Protein AF-A0A3M1GJ57-F1 (afdb_monomer_lite)

Secondary structure (DSSP, 8-state):
--EEEEEEEEETTEEEEEEEEEESSHHHHHHHHHTTS-SPPEEEEEEEE-TTS-EEEEEEEE---SEEEEEEE--S----

Radius of gyration: 18.68 Å; chains: 1; bounding box: 41×51×37 Å

Sequence (80 aa):
MATTYQVEVYARGKVVAAHTVEAVDALSAINQVEALYGDPPQVEYTTVYHEDGTKETMLQVIGWHGYMFQARAVNRLNQA

pLDDT: mean 78.15, std 13.78, range [35.84, 94.81]

Foldseek 3Di:
DWFWKWKFKDAPRHGPDIDIDTDPDQVRVQVVVVVVVDDAWDWDWDWDQDPVRDIDTDIDTHPVRRIDMDMDTDDPPPPD

Structure (mmCIF, N/CA/C/O backbone):
data_AF-A0A3M1GJ57-F1
#
_entry.id   AF-A0A3M1GJ57-F1
#
loop_
_atom_site.group_PDB
_atom_site.id
_atom_site.type_symbol
_atom_site.label_atom_id
_atom_site.label_alt_id
_atom_site.label_comp_id
_atom_site.label_asym_id
_atom_site.label_entity_id
_atom_site.label_seq_id
_atom_site.pdbx_PDB_ins_code
_atom_site.Cartn_x
_atom_site.Cartn_y
_atom_site.Cartn_z
_atom_site.occupancy
_atom_site.B_iso_or_equiv
_atom_site.auth_seq_id
_atom_site.auth_comp_id
_atom_site.auth_asym_id
_atom_site.auth_atom_id
_atom_site.pdbx_PDB_model_num
ATOM 1 N N . MET A 1 1 ? 0.472 -11.935 19.301 1.00 70.25 1 MET A N 1
ATOM 2 C CA . MET A 1 1 ? -0.435 -12.957 18.732 1.00 70.25 1 MET A CA 1
ATOM 3 C C . MET A 1 1 ? -0.734 -12.535 17.306 1.00 70.25 1 MET A C 1
ATOM 5 O O . MET A 1 1 ? -0.963 -11.349 17.109 1.00 70.25 1 MET A O 1
ATOM 9 N N . ALA A 1 2 ? -0.652 -13.440 16.329 1.00 76.56 2 ALA A N 1
ATOM 10 C CA . ALA A 1 2 ? -1.019 -13.107 14.954 1.00 76.56 2 ALA A CA 1
ATOM 11 C C . ALA A 1 2 ? -2.546 -12.967 14.857 1.00 76.56 2 ALA A C 1
ATOM 13 O O . ALA A 1 2 ? -3.280 -13.777 15.421 1.00 76.56 2 ALA A O 1
ATOM 14 N N . THR A 1 3 ? -3.003 -11.916 14.186 1.00 85.12 3 THR A N 1
ATOM 15 C CA . THR A 1 3 ? -4.411 -11.650 13.890 1.00 85.12 3 THR A CA 1
ATOM 16 C C . THR A 1 3 ? -4.611 -11.817 12.391 1.00 85.12 3 THR A C 1
ATOM 18 O O . THR A 1 3 ? -3.755 -11.431 11.593 1.00 85.12 3 THR A O 1
ATOM 21 N N . THR A 1 4 ? -5.732 -12.407 11.991 1.00 92.44 4 THR A N 1
ATOM 22 C CA . THR A 1 4 ? -6.098 -12.489 10.578 1.00 92.44 4 THR A CA 1
ATOM 23 C C . THR A 1 4 ? -6.594 -11.124 10.103 1.00 92.44 4 THR A C 1
ATOM 25 O O . THR A 1 4 ? -7.509 -10.551 10.698 1.00 92.44 4 THR A O 1
ATOM 28 N N . TYR A 1 5 ? -6.020 -10.610 9.019 1.00 90.69 5 TYR A N 1
ATOM 29 C CA . TYR A 1 5 ? -6.421 -9.366 8.370 1.00 90.69 5 TYR A CA 1
ATOM 30 C C . TYR A 1 5 ? -6.918 -9.639 6.956 1.00 90.69 5 TYR A C 1
ATOM 32 O O . TYR A 1 5 ? -6.327 -10.427 6.222 1.00 90.69 5 TYR A O 1
ATOM 40 N N . GLN A 1 6 ? -7.976 -8.937 6.566 1.00 91.56 6 GLN A N 1
ATOM 41 C CA . GLN A 1 6 ? -8.352 -8.763 5.172 1.00 91.56 6 GLN A CA 1
ATOM 42 C C . GLN A 1 6 ? -7.769 -7.431 4.707 1.00 91.56 6 GLN A C 1
ATOM 44 O O . GLN A 1 6 ? -8.073 -6.391 5.293 1.00 91.56 6 GLN A O 1
ATOM 49 N N . VAL A 1 7 ? -6.928 -7.471 3.680 1.00 90.31 7 VAL A N 1
ATOM 50 C CA . VAL A 1 7 ? -6.314 -6.301 3.055 1.00 90.31 7 VAL A CA 1
ATOM 51 C C . VAL A 1 7 ? -6.931 -6.106 1.681 1.00 90.31 7 VAL A C 1
ATOM 53 O O . VAL A 1 7 ? -6.806 -6.962 0.808 1.00 90.31 7 VAL A O 1
ATOM 56 N N . GLU A 1 8 ? -7.605 -4.985 1.489 1.00 90.06 8 GLU A N 1
ATOM 57 C CA . GLU A 1 8 ? -8.168 -4.571 0.211 1.00 90.06 8 GLU A CA 1
ATOM 58 C C . GLU A 1 8 ? -7.199 -3.631 -0.500 1.00 90.06 8 GLU A C 1
ATOM 60 O O . GLU A 1 8 ? -6.620 -2.731 0.112 1.00 90.06 8 GLU A O 1
ATOM 65 N N . VAL A 1 9 ? -7.036 -3.845 -1.801 1.00 88.12 9 VAL A N 1
ATOM 66 C CA . VAL A 1 9 ? -6.178 -3.045 -2.673 1.00 88.12 9 VAL A CA 1
ATOM 67 C C . VAL A 1 9 ? -7.063 -2.270 -3.629 1.00 88.12 9 VAL A C 1
ATOM 69 O O . VAL A 1 9 ? -7.902 -2.850 -4.320 1.00 88.12 9 VAL A O 1
ATOM 72 N N . TYR A 1 10 ? -6.879 -0.958 -3.675 1.00 83.56 10 TYR A N 1
ATOM 73 C CA . TYR A 1 10 ? -7.731 -0.026 -4.396 1.00 83.56 10 TYR A CA 1
ATOM 74 C C . TYR A 1 10 ? -6.966 0.653 -5.516 1.00 83.56 10 TYR A C 1
ATOM 76 O O . TYR A 1 10 ? -6.046 1.396 -5.221 1.00 83.56 10 TYR A O 1
ATOM 84 N N . ALA A 1 11 ? -7.386 0.525 -6.771 1.00 82.44 11 ALA A N 1
ATOM 85 C CA . ALA A 1 11 ? -6.846 1.321 -7.872 1.00 82.44 11 ALA A CA 1
ATOM 86 C C . ALA A 1 11 ? -7.870 2.377 -8.289 1.00 82.44 11 ALA A C 1
ATOM 88 O O . ALA A 1 11 ? -9.018 2.039 -8.588 1.00 82.44 11 ALA A O 1
ATOM 89 N N . ARG A 1 12 ? -7.479 3.658 -8.321 1.00 80.62 12 ARG A N 1
ATOM 90 C CA . ARG A 1 12 ? -8.382 4.770 -8.707 1.00 80.62 12 ARG A CA 1
ATOM 91 C C . ARG A 1 12 ? -9.716 4.751 -7.930 1.00 80.62 12 ARG A C 1
ATOM 93 O O . ARG A 1 12 ? -10.783 4.957 -8.504 1.00 80.62 12 ARG A O 1
ATOM 100 N N . GLY A 1 13 ? -9.653 4.445 -6.631 1.00 78.00 13 GLY A N 1
ATOM 101 C CA . GLY A 1 13 ? -10.813 4.411 -5.731 1.00 78.00 13 GLY A CA 1
ATOM 102 C C . GLY A 1 13 ? -11.701 3.162 -5.820 1.00 78.00 13 GLY A C 1
ATOM 103 O O . GLY A 1 13 ? -12.738 3.128 -5.166 1.00 78.00 13 GLY A O 1
ATOM 104 N N . LYS A 1 14 ? -11.329 2.130 -6.591 1.00 77.25 14 LYS A N 1
ATOM 105 C CA . LYS A 1 14 ? -12.068 0.855 -6.671 1.00 77.25 14 LYS A CA 1
ATOM 106 C C . LYS A 1 14 ? -11.237 -0.302 -6.141 1.00 77.25 14 LYS A C 1
ATOM 108 O O . LYS A 1 14 ? -10.067 -0.398 -6.499 1.00 77.25 14 LYS A O 1
ATOM 113 N N . VAL A 1 15 ? -11.853 -1.202 -5.372 1.00 85.31 15 VAL A N 1
ATOM 114 C CA . VAL A 1 15 ? -11.210 -2.457 -4.950 1.00 85.31 15 VAL A CA 1
ATOM 115 C C . VAL A 1 15 ? -10.905 -3.296 -6.188 1.00 85.31 15 VAL A C 1
ATOM 117 O O . VAL A 1 15 ? -11.812 -3.664 -6.933 1.00 85.31 15 VAL A O 1
ATOM 120 N N . VAL A 1 16 ? -9.626 -3.576 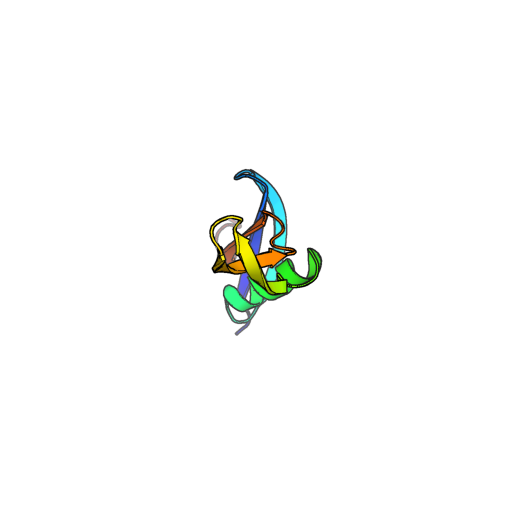-6.413 1.00 85.44 16 VAL A N 1
ATOM 121 C CA . VAL A 1 16 ? -9.135 -4.421 -7.511 1.00 85.44 16 VAL A CA 1
ATOM 122 C C . VAL A 1 16 ? -8.685 -5.795 -7.026 1.00 85.44 16 VAL A C 1
ATOM 124 O O . VAL A 1 16 ? -8.624 -6.728 -7.821 1.00 85.44 16 VAL A O 1
ATOM 127 N N . ALA A 1 17 ? -8.407 -5.936 -5.729 1.00 88.19 17 ALA A N 1
ATOM 128 C CA . ALA A 1 17 ? -8.044 -7.200 -5.107 1.00 88.19 17 ALA A CA 1
ATOM 129 C C . ALA A 1 17 ? -8.296 -7.167 -3.596 1.00 88.19 17 ALA A C 1
ATOM 131 O O . ALA A 1 17 ? -8.310 -6.102 -2.978 1.00 88.19 17 ALA A O 1
ATOM 132 N N . ALA A 1 18 ? -8.450 -8.347 -3.001 1.00 91.38 18 ALA A N 1
ATOM 133 C CA . ALA A 1 18 ? -8.510 -8.528 -1.560 1.00 91.38 18 ALA A CA 1
ATOM 134 C C . ALA A 1 18 ? -7.702 -9.768 -1.169 1.00 91.38 18 ALA A C 1
ATOM 136 O O . ALA A 1 18 ? -7.847 -10.825 -1.781 1.00 91.38 18 ALA A O 1
ATOM 137 N N . HIS A 1 19 ? -6.871 -9.632 -0.143 1.00 93.12 19 HIS A N 1
ATOM 138 C CA . HIS A 1 19 ? -5.994 -10.682 0.365 1.00 93.12 19 HIS A CA 1
ATOM 139 C C . HIS A 1 19 ? -6.293 -10.936 1.834 1.00 93.12 19 HIS A C 1
ATOM 141 O O . HIS A 1 19 ? -6.575 -10.003 2.580 1.00 93.12 19 HIS A O 1
ATOM 147 N N . THR A 1 20 ? -6.238 -12.196 2.258 1.00 94.50 20 THR A N 1
ATOM 148 C CA . THR A 1 20 ? -6.335 -12.555 3.677 1.00 94.50 20 THR A CA 1
ATOM 149 C C . THR A 1 20 ? -4.973 -13.034 4.147 1.00 94.50 20 THR A C 1
ATOM 151 O O . THR A 1 20 ? -4.445 -13.994 3.593 1.00 94.50 20 THR A O 1
ATOM 154 N N . VAL A 1 21 ? -4.409 -12.364 5.149 1.00 92.38 21 VAL A N 1
ATOM 155 C CA . VAL A 1 21 ? -3.067 -12.648 5.674 1.00 92.38 21 VAL A CA 1
ATOM 156 C C . VAL A 1 21 ? -3.080 -12.703 7.195 1.00 92.38 21 VAL A C 1
ATOM 158 O O . VAL A 1 21 ? -3.917 -12.078 7.848 1.00 92.38 21 VAL A O 1
ATOM 161 N N . GLU A 1 22 ? -2.143 -13.447 7.772 1.00 94.81 22 GLU A N 1
ATOM 162 C CA . GLU A 1 22 ? -1.881 -13.419 9.209 1.00 94.81 22 GLU A CA 1
ATOM 163 C C . GLU A 1 22 ? -0.718 -12.467 9.496 1.00 94.81 22 GLU A C 1
ATOM 165 O O . GLU A 1 22 ? 0.363 -12.575 8.916 1.00 94.81 22 GLU A O 1
ATOM 170 N N . ALA A 1 23 ? -0.939 -11.515 10.400 1.00 89.12 23 ALA A N 1
ATOM 171 C CA . ALA A 1 23 ? 0.070 -10.533 10.772 1.00 89.12 23 ALA A CA 1
ATOM 172 C C . ALA A 1 23 ? -0.066 -10.129 12.241 1.00 89.12 23 ALA A C 1
ATOM 174 O O . ALA A 1 23 ? -1.112 -10.308 12.865 1.00 89.12 23 ALA A O 1
ATOM 175 N N . VAL A 1 24 ? 1.004 -9.580 12.812 1.00 91.56 24 VAL A N 1
ATOM 176 C CA . VAL A 1 24 ? 0.994 -9.088 14.200 1.00 91.56 24 VAL A CA 1
ATOM 177 C C . VAL A 1 24 ? 0.196 -7.790 14.358 1.00 91.56 24 VAL A C 1
ATOM 179 O O . VAL A 1 24 ? -0.353 -7.549 15.430 1.00 91.56 24 VAL A O 1
ATOM 182 N N . ASP A 1 25 ? 0.090 -7.000 13.288 1.00 87.19 25 ASP A N 1
ATOM 183 C CA . ASP A 1 25 ? -0.676 -5.759 13.203 1.00 87.19 25 ASP A CA 1
ATOM 184 C C . ASP A 1 25 ? -1.090 -5.456 11.746 1.00 87.19 25 ASP A C 1
ATOM 186 O O . ASP A 1 25 ? -0.694 -6.146 10.801 1.00 87.19 25 ASP A O 1
ATOM 190 N N . ALA A 1 26 ? -1.908 -4.415 11.568 1.00 81.94 26 ALA A N 1
ATOM 191 C CA . ALA A 1 26 ? -2.444 -4.011 10.269 1.00 81.94 26 ALA A CA 1
ATOM 192 C C . ALA A 1 26 ? -1.366 -3.509 9.291 1.00 81.94 26 ALA A C 1
ATOM 194 O O . ALA A 1 26 ? -1.485 -3.747 8.092 1.00 81.94 26 ALA A O 1
ATOM 195 N N . LEU A 1 27 ? -0.318 -2.839 9.784 1.00 86.31 27 LEU A N 1
ATOM 196 C CA . LEU A 1 27 ? 0.771 -2.330 8.944 1.00 86.31 27 LEU A CA 1
ATOM 197 C C . LEU A 1 27 ? 1.579 -3.492 8.362 1.00 86.31 27 LEU A C 1
ATOM 199 O O . LEU A 1 27 ? 1.843 -3.535 7.167 1.00 86.31 27 LEU A O 1
ATOM 203 N N . SER A 1 28 ? 1.891 -4.483 9.190 1.00 89.06 28 SER A N 1
ATOM 204 C CA . SER A 1 28 ? 2.557 -5.715 8.782 1.00 89.06 28 SER A CA 1
ATOM 205 C C . SER A 1 28 ? 1.724 -6.503 7.765 1.00 89.06 28 SER A C 1
ATOM 207 O O . SER A 1 28 ? 2.287 -7.057 6.826 1.00 89.06 28 SER A O 1
ATOM 209 N N . ALA A 1 29 ? 0.392 -6.532 7.911 1.00 88.62 29 ALA A N 1
ATOM 210 C CA . ALA A 1 29 ? -0.503 -7.127 6.916 1.00 88.62 29 ALA A CA 1
ATOM 211 C C . ALA A 1 29 ? -0.453 -6.380 5.572 1.00 88.62 29 ALA A C 1
ATOM 213 O O . ALA A 1 29 ? -0.376 -7.017 4.523 1.00 88.62 29 ALA A O 1
ATOM 214 N N . ILE A 1 30 ? -0.471 -5.042 5.602 1.00 88.06 30 ILE A N 1
ATOM 215 C CA . ILE A 1 30 ? -0.358 -4.210 4.396 1.00 88.06 30 ILE A CA 1
ATOM 216 C C . ILE A 1 30 ? 0.986 -4.439 3.715 1.00 88.06 30 ILE A C 1
ATOM 218 O O . ILE A 1 30 ? 0.978 -4.758 2.537 1.00 88.06 30 ILE A O 1
ATOM 222 N N . ASN A 1 31 ? 2.107 -4.375 4.437 1.00 87.00 31 ASN A N 1
ATOM 223 C CA . ASN A 1 31 ? 3.445 -4.543 3.857 1.00 87.00 31 ASN A CA 1
ATOM 224 C C . ASN A 1 31 ? 3.623 -5.914 3.180 1.00 87.00 31 ASN A C 1
ATOM 226 O O . ASN A 1 31 ? 4.250 -6.013 2.128 1.00 87.00 31 ASN A O 1
ATOM 230 N N . GLN A 1 32 ? 3.050 -6.981 3.754 1.00 89.38 32 GLN A N 1
ATOM 231 C CA . GLN A 1 32 ? 3.056 -8.308 3.123 1.00 89.38 32 GLN A CA 1
ATOM 232 C C . GLN A 1 32 ? 2.303 -8.319 1.788 1.00 89.38 32 GLN A C 1
ATOM 234 O O . GLN A 1 32 ? 2.743 -8.962 0.838 1.00 89.38 32 GLN A O 1
ATOM 239 N N . VAL A 1 33 ? 1.162 -7.628 1.720 1.00 89.12 33 VAL A N 1
ATOM 240 C CA . VAL A 1 33 ? 0.340 -7.563 0.509 1.00 89.12 33 VAL A CA 1
ATOM 241 C C . VAL A 1 33 ? 0.932 -6.588 -0.500 1.00 89.12 33 VAL A C 1
ATOM 243 O O . VAL A 1 33 ? 0.954 -6.913 -1.678 1.00 89.12 33 VAL A O 1
ATOM 246 N N . GLU A 1 34 ? 1.457 -5.446 -0.062 1.00 85.88 34 GLU A N 1
ATOM 247 C CA . GLU A 1 34 ? 2.148 -4.450 -0.885 1.00 85.88 34 GLU A CA 1
ATOM 248 C C . GLU A 1 34 ? 3.323 -5.074 -1.642 1.00 85.88 34 GLU A C 1
ATOM 250 O O . GLU A 1 34 ? 3.440 -4.857 -2.845 1.00 85.88 34 GLU A O 1
ATOM 255 N N . ALA A 1 35 ? 4.104 -5.946 -0.992 1.00 84.12 35 ALA A N 1
ATOM 256 C CA . ALA A 1 35 ? 5.204 -6.675 -1.627 1.00 84.12 35 ALA A CA 1
ATOM 257 C C . ALA A 1 35 ? 4.773 -7.529 -2.841 1.00 84.12 35 ALA A C 1
ATOM 259 O O . ALA A 1 35 ? 5.603 -7.857 -3.688 1.00 84.12 35 ALA A O 1
ATOM 260 N N . LEU A 1 36 ? 3.484 -7.879 -2.964 1.00 84.19 36 LEU A N 1
ATOM 261 C CA . LEU A 1 36 ? 2.936 -8.586 -4.131 1.00 84.19 36 LEU A CA 1
ATOM 262 C C . LEU A 1 36 ? 2.692 -7.662 -5.337 1.00 84.19 36 LEU A C 1
ATOM 264 O O . LEU A 1 36 ? 2.532 -8.157 -6.452 1.00 84.19 36 LEU A O 1
ATOM 268 N N . TYR A 1 37 ? 2.634 -6.343 -5.130 1.00 77.88 37 TYR A N 1
ATOM 269 C CA . TYR A 1 37 ? 2.345 -5.339 -6.164 1.00 77.88 37 TYR A CA 1
ATOM 270 C C . TYR A 1 37 ? 3.601 -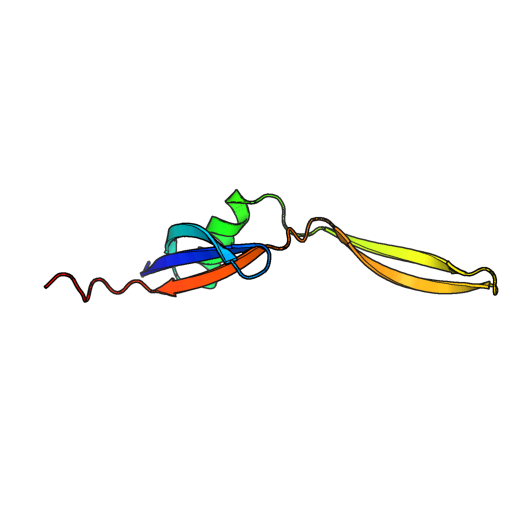4.615 -6.674 1.00 77.88 37 TYR A C 1
ATOM 272 O O . TYR A 1 37 ? 3.477 -3.707 -7.497 1.00 77.88 37 TYR A O 1
ATOM 280 N N . GLY A 1 38 ? 4.794 -5.056 -6.261 1.00 68.69 38 GLY A N 1
ATOM 281 C CA . GLY A 1 38 ? 6.089 -4.574 -6.753 1.00 68.69 38 GLY A CA 1
ATOM 282 C C . GLY A 1 38 ? 6.848 -3.695 -5.757 1.00 68.69 38 GLY A C 1
ATOM 283 O O . GLY A 1 38 ? 6.406 -3.501 -4.627 1.00 68.69 38 GLY A O 1
ATOM 284 N N . ASP A 1 39 ? 8.018 -3.208 -6.183 1.00 61.62 39 ASP A N 1
ATOM 285 C CA . ASP A 1 39 ? 8.938 -2.434 -5.345 1.00 61.62 39 ASP A CA 1
ATOM 286 C C . ASP A 1 39 ? 8.289 -1.164 -4.757 1.00 61.62 39 ASP A C 1
ATOM 288 O O . ASP A 1 39 ? 7.472 -0.520 -5.429 1.00 61.62 39 ASP A O 1
ATOM 292 N N . PRO A 1 40 ? 8.661 -0.779 -3.519 1.00 56.44 40 PRO A N 1
ATOM 293 C CA . PRO A 1 40 ? 8.215 0.466 -2.903 1.00 56.44 40 PRO A CA 1
ATOM 294 C C . PRO A 1 40 ? 8.566 1.668 -3.792 1.00 56.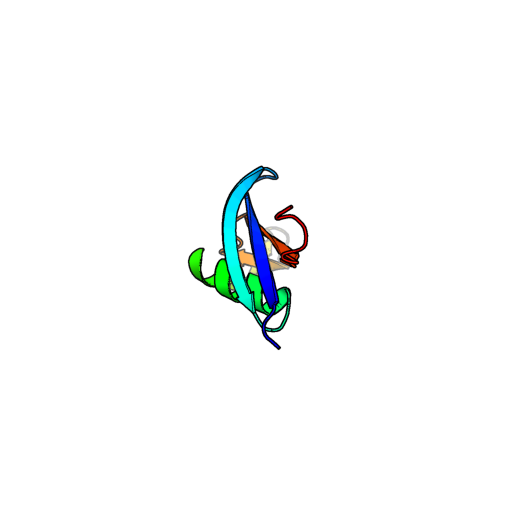44 40 PRO A C 1
ATOM 296 O O . PRO A 1 40 ? 9.549 1.616 -4.539 1.00 56.44 40 PRO A O 1
ATOM 299 N N . PRO A 1 41 ? 7.798 2.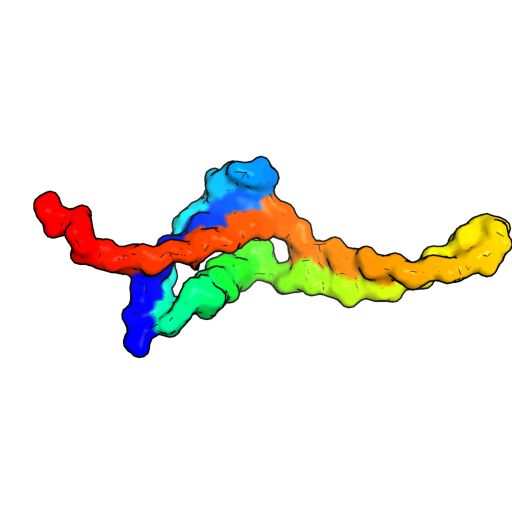770 -3.715 1.00 62.41 41 PRO A N 1
ATOM 300 C CA . PRO A 1 41 ? 8.035 3.924 -4.565 1.00 62.41 41 PRO A CA 1
ATOM 301 C C . PRO A 1 41 ? 9.471 4.432 -4.402 1.00 62.41 41 PRO A C 1
ATOM 303 O O . PRO A 1 41 ? 9.944 4.693 -3.293 1.00 62.41 41 PRO A O 1
ATOM 306 N N . GLN A 1 42 ? 10.158 4.593 -5.526 1.00 66.25 42 GLN A N 1
ATOM 307 C CA . GLN A 1 42 ? 11.471 5.203 -5.590 1.00 66.25 42 GLN A CA 1
ATOM 308 C C . GLN A 1 42 ? 11.303 6.720 -5.534 1.00 66.25 42 GLN A C 1
ATOM 310 O O . GLN A 1 42 ? 10.571 7.315 -6.325 1.00 66.25 42 GLN A O 1
ATOM 315 N N . VAL A 1 43 ? 11.968 7.354 -4.575 1.00 69.62 43 VAL A N 1
ATOM 316 C CA . VAL A 1 43 ? 11.960 8.809 -4.432 1.00 69.62 43 VAL A CA 1
ATOM 317 C C . VAL A 1 43 ? 13.246 9.361 -5.031 1.00 69.62 43 VAL A C 1
ATOM 319 O O . VAL A 1 43 ? 14.333 9.100 -4.517 1.00 69.62 43 VAL A O 1
ATOM 322 N N . GLU A 1 44 ? 13.120 10.139 -6.100 1.00 72.44 44 GLU A N 1
ATOM 323 C CA . GLU A 1 44 ? 14.226 10.836 -6.751 1.00 72.44 44 GLU A CA 1
ATOM 324 C C . GLU A 1 44 ? 14.083 12.351 -6.565 1.00 72.44 44 GLU A C 1
ATOM 326 O O . GLU A 1 44 ? 12.986 12.905 -6.633 1.00 72.44 44 GLU A O 1
ATOM 331 N N . TYR A 1 45 ? 15.200 13.037 -6.318 1.00 79.00 45 TYR A N 1
ATOM 332 C CA . TYR A 1 45 ? 15.253 14.499 -6.296 1.00 79.00 45 TYR A CA 1
ATOM 333 C C . TYR A 1 45 ? 15.876 14.978 -7.601 1.00 79.00 45 TYR A C 1
ATOM 335 O O . TYR A 1 45 ? 17.041 14.685 -7.879 1.00 79.00 45 TYR A O 1
ATOM 343 N N . THR A 1 46 ? 15.117 15.730 -8.391 1.00 76.88 46 THR A N 1
ATOM 344 C CA . THR A 1 46 ? 15.583 16.271 -9.669 1.00 76.88 46 THR A CA 1
ATOM 345 C C . TH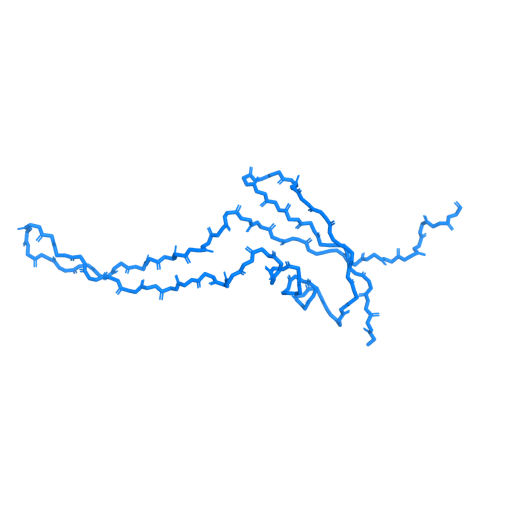R A 1 46 ? 15.631 17.786 -9.589 1.00 76.88 46 THR A C 1
ATOM 347 O O . THR A 1 46 ? 14.659 18.430 -9.204 1.00 76.88 46 THR A O 1
ATOM 350 N N . THR A 1 47 ? 16.762 18.373 -9.967 1.00 84.44 47 THR A N 1
ATOM 351 C CA . THR A 1 47 ? 16.886 19.828 -10.080 1.00 84.44 47 THR A CA 1
ATOM 352 C C . THR A 1 47 ? 16.464 20.251 -11.479 1.00 84.44 47 THR A C 1
ATOM 354 O O . THR A 1 47 ? 17.142 19.924 -12.454 1.00 84.44 47 THR A O 1
ATOM 357 N N . VAL A 1 48 ? 15.362 20.986 -11.575 1.00 79.56 48 VAL A N 1
ATOM 358 C CA . VAL A 1 48 ? 14.896 21.598 -12.819 1.00 79.56 48 VAL A CA 1
ATOM 359 C C . VAL A 1 48 ? 15.499 22.992 -12.936 1.00 79.56 48 VAL A C 1
ATOM 361 O O . VAL A 1 48 ? 15.497 23.772 -11.983 1.00 79.56 48 VAL A O 1
ATOM 364 N N . TYR A 1 49 ? 16.060 23.276 -14.109 1.00 83.94 49 TYR A N 1
ATOM 365 C CA . TYR A 1 49 ? 16.609 24.578 -14.462 1.00 83.94 49 TYR A CA 1
ATOM 366 C C . TYR A 1 49 ? 15.606 25.263 -15.384 1.00 83.94 49 TYR A C 1
ATOM 368 O O . TYR A 1 49 ? 15.350 24.774 -16.485 1.00 83.94 49 TYR A O 1
ATOM 376 N N . HIS A 1 50 ? 15.030 26.364 -14.920 1.00 81.00 50 HIS A N 1
ATOM 377 C CA . HIS A 1 50 ? 14.063 27.149 -15.680 1.00 81.00 50 HIS A CA 1
ATOM 378 C C . HIS A 1 50 ? 14.780 28.121 -16.628 1.00 81.00 50 HIS A C 1
ATOM 380 O O . HIS A 1 50 ? 15.938 28.485 -16.409 1.00 81.00 50 HIS A O 1
ATOM 386 N N . GLU A 1 51 ? 14.102 28.555 -17.696 1.00 85.75 51 GLU A N 1
ATOM 387 C CA . GLU A 1 51 ? 14.672 29.473 -18.704 1.00 85.75 51 GLU A CA 1
ATOM 388 C C . GLU A 1 51 ? 15.047 30.848 -18.126 1.00 85.75 51 GLU A C 1
ATOM 390 O O . GLU A 1 51 ? 15.922 31.530 -18.657 1.00 85.75 51 GLU A O 1
ATOM 395 N N . ASP A 1 52 ? 14.430 31.235 -17.007 1.00 89.44 52 ASP A N 1
ATOM 396 C CA . ASP A 1 52 ? 14.737 32.455 -16.254 1.00 89.44 52 ASP A CA 1
ATOM 397 C C . ASP A 1 52 ? 15.984 32.329 -15.351 1.00 89.44 52 ASP A C 1
ATOM 399 O O . ASP A 1 52 ? 16.353 33.274 -14.651 1.00 89.44 52 ASP A O 1
ATOM 403 N N . GLY A 1 53 ? 16.656 31.173 -15.373 1.00 86.44 53 GLY A N 1
ATOM 404 C CA . GLY A 1 53 ? 17.858 30.887 -14.594 1.00 86.44 53 GLY A CA 1
ATOM 405 C C . GLY A 1 53 ? 17.592 30.432 -13.158 1.00 86.44 53 GLY A C 1
ATOM 406 O O . GLY A 1 53 ? 18.550 30.158 -12.424 1.00 86.44 53 GLY A O 1
ATOM 407 N N . THR A 1 54 ? 16.329 30.319 -12.738 1.00 85.50 54 THR A N 1
ATOM 408 C CA . THR A 1 54 ? 15.980 29.770 -11.426 1.00 85.50 54 THR A CA 1
ATOM 409 C C . THR A 1 54 ? 16.158 28.251 -11.392 1.00 85.50 54 THR A C 1
ATOM 411 O O . THR A 1 54 ? 16.063 27.553 -12.405 1.00 85.50 54 THR A O 1
ATOM 414 N N . LYS A 1 55 ? 16.481 27.729 -10.202 1.00 81.44 55 LYS A N 1
ATOM 415 C CA . LYS A 1 55 ? 16.611 26.291 -9.950 1.00 81.44 55 LYS A CA 1
ATOM 416 C C . LYS A 1 55 ? 15.547 25.865 -8.960 1.00 81.44 55 LYS A C 1
ATOM 418 O O . LYS A 1 55 ? 15.453 26.447 -7.880 1.00 81.44 55 LYS A O 1
ATOM 423 N N . GLU A 1 56 ? 14.810 24.825 -9.306 1.00 82.62 56 GLU A N 1
ATOM 424 C CA . GLU A 1 56 ? 13.793 24.230 -8.452 1.00 82.62 56 GLU A CA 1
ATOM 425 C C . GLU A 1 56 ? 14.139 22.764 -8.203 1.00 82.62 56 GLU A C 1
ATOM 427 O O . GLU A 1 56 ? 14.350 21.995 -9.141 1.00 82.62 56 GLU A O 1
ATOM 432 N N . THR A 1 57 ? 14.223 22.371 -6.933 1.00 76.12 57 THR A N 1
ATOM 433 C CA . THR A 1 57 ? 14.362 20.960 -6.573 1.00 76.12 57 THR A CA 1
ATOM 434 C C . THR A 1 57 ? 12.975 20.343 -6.533 1.00 76.12 57 THR A C 1
ATOM 436 O O . THR A 1 57 ? 12.181 20.648 -5.644 1.00 76.12 57 THR A O 1
ATOM 439 N N . MET A 1 58 ? 12.698 19.456 -7.479 1.00 67.75 58 MET A N 1
ATOM 440 C CA . MET A 1 58 ? 11.460 18.698 -7.538 1.00 67.75 58 MET A CA 1
ATOM 441 C C . MET A 1 58 ? 11.646 17.324 -6.899 1.00 67.75 58 MET A C 1
ATOM 443 O O . MET A 1 58 ? 12.654 16.647 -7.109 1.00 67.75 58 MET A O 1
ATOM 447 N N . LEU A 1 59 ? 10.644 16.912 -6.126 1.00 71.81 59 LEU A N 1
ATOM 448 C CA . LEU A 1 59 ? 10.503 15.546 -5.641 1.00 71.81 59 LEU A CA 1
ATOM 449 C C . LEU A 1 59 ? 9.743 14.739 -6.695 1.00 71.81 59 LEU A C 1
ATOM 451 O O . LEU A 1 59 ? 8.567 15.005 -6.945 1.00 71.81 59 LEU A O 1
ATOM 455 N N . GLN A 1 60 ? 10.391 13.743 -7.285 1.00 59.28 60 GLN A N 1
ATOM 456 C CA . GLN A 1 60 ? 9.752 12.794 -8.181 1.00 59.28 60 GLN A CA 1
ATOM 457 C C . GLN A 1 60 ? 9.561 11.465 -7.449 1.00 59.28 60 GLN A C 1
ATOM 459 O O . GLN A 1 60 ? 10.514 10.844 -6.991 1.00 59.28 60 GLN A O 1
ATOM 464 N N . VAL A 1 61 ? 8.308 11.028 -7.327 1.00 58.59 61 VAL A N 1
ATOM 465 C CA . VAL A 1 61 ? 7.962 9.725 -6.747 1.00 58.59 61 VAL A CA 1
ATOM 466 C C . VAL A 1 61 ? 7.644 8.772 -7.897 1.00 58.59 61 VAL A C 1
ATOM 468 O O . VAL A 1 61 ? 6.606 8.891 -8.548 1.00 58.59 61 VAL A O 1
ATOM 471 N N . ILE A 1 62 ? 8.562 7.856 -8.185 1.00 56.75 62 ILE A N 1
ATOM 472 C CA . ILE A 1 62 ? 8.481 6.859 -9.256 1.00 56.75 62 ILE A CA 1
ATOM 473 C C . ILE A 1 62 ? 7.990 5.549 -8.644 1.00 56.75 62 ILE A C 1
ATOM 475 O O . ILE A 1 62 ? 8.421 5.164 -7.567 1.00 56.75 62 ILE A O 1
ATOM 479 N N . GLY A 1 63 ? 7.066 4.847 -9.296 1.00 56.72 63 GLY A N 1
ATOM 480 C CA . GLY A 1 63 ? 6.570 3.573 -8.762 1.00 56.72 63 GLY A CA 1
ATOM 481 C C . GLY A 1 63 ? 5.554 3.714 -7.628 1.00 56.72 63 GLY A C 1
ATOM 482 O O . GLY A 1 63 ? 5.210 2.717 -7.002 1.00 56.72 63 GLY A O 1
ATOM 483 N N . TRP A 1 64 ? 4.984 4.909 -7.400 1.00 56.66 64 TRP A N 1
ATOM 484 C CA . TRP A 1 64 ? 3.705 4.986 -6.692 1.00 56.66 64 TRP A CA 1
ATOM 485 C C . TRP A 1 64 ? 2.635 4.450 -7.638 1.00 56.66 64 TRP A C 1
ATOM 487 O O . TRP A 1 64 ? 1.937 5.181 -8.344 1.00 56.66 64 TRP A O 1
ATOM 497 N N . HIS A 1 65 ? 2.570 3.125 -7.734 1.00 63.56 65 HIS A N 1
ATOM 498 C CA . HIS A 1 65 ? 1.427 2.458 -8.310 1.00 63.56 65 HIS A CA 1
ATOM 499 C C . HIS A 1 65 ? 0.227 3.048 -7.575 1.00 63.56 65 HIS A C 1
ATOM 501 O O . HIS A 1 65 ? 0.234 3.057 -6.349 1.00 63.56 65 HIS A O 1
ATOM 507 N N . GLY A 1 66 ? -0.740 3.631 -8.290 1.00 68.44 66 GLY A N 1
ATOM 508 C CA . GLY A 1 66 ? -1.899 4.335 -7.718 1.00 68.44 66 GLY A CA 1
ATOM 509 C C . GLY A 1 66 ? -2.874 3.420 -6.964 1.00 68.44 66 GLY A C 1
ATOM 510 O O . GLY A 1 66 ? -4.093 3.571 -7.099 1.00 68.44 66 GLY A O 1
ATOM 511 N N . TYR A 1 67 ? -2.321 2.441 -6.251 1.00 79.25 67 TYR A N 1
ATOM 512 C CA . TYR A 1 67 ? -2.929 1.523 -5.331 1.00 79.25 67 TYR A CA 1
ATOM 513 C C . TYR A 1 67 ? -2.932 2.130 -3.928 1.00 79.25 67 TYR A C 1
ATOM 515 O O . TYR A 1 67 ? -1.933 2.656 -3.443 1.00 79.25 67 TYR A O 1
ATOM 523 N N . MET A 1 68 ? -4.075 2.034 -3.270 1.00 83.50 68 MET A N 1
ATOM 524 C CA . MET A 1 68 ? -4.236 2.290 -1.846 1.00 83.50 68 MET A CA 1
ATOM 525 C C . MET A 1 68 ? -4.531 0.957 -1.160 1.00 83.50 68 MET A C 1
ATOM 527 O O . MET A 1 68 ? -5.294 0.151 -1.689 1.00 83.50 68 MET A O 1
ATOM 531 N N . PHE A 1 69 ? -3.948 0.729 0.013 1.00 86.31 69 PHE A N 1
ATOM 532 C CA . PHE A 1 69 ? -4.135 -0.496 0.786 1.00 86.31 69 PHE A CA 1
ATOM 533 C C . PHE A 1 69 ? -4.928 -0.1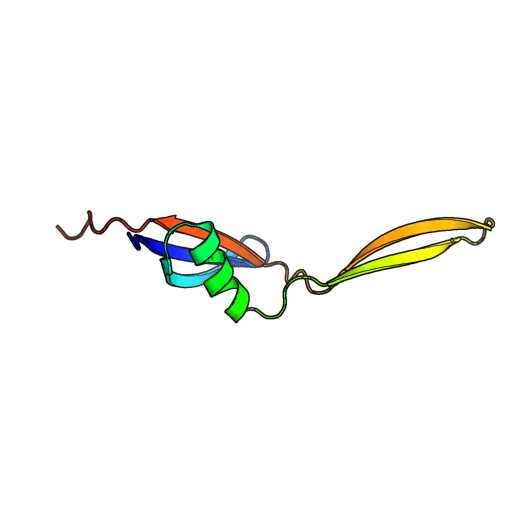95 2.054 1.00 86.31 69 PHE A C 1
ATOM 535 O O . PHE A 1 69 ? -4.625 0.757 2.772 1.00 86.31 69 PHE A O 1
ATOM 542 N N . GLN A 1 70 ? -5.929 -1.018 2.348 1.00 85.62 70 GLN A N 1
ATOM 543 C CA . GLN A 1 70 ? -6.729 -0.907 3.562 1.00 85.62 70 GLN A CA 1
ATOM 544 C C . GLN A 1 70 ? -6.807 -2.267 4.244 1.00 85.62 70 GLN A C 1
ATOM 546 O O . GLN A 1 70 ? -7.319 -3.220 3.667 1.00 85.62 70 GLN A O 1
ATOM 551 N N . ALA A 1 71 ? -6.327 -2.358 5.483 1.00 89.00 71 ALA A N 1
ATOM 552 C CA . ALA A 1 71 ? -6.401 -3.577 6.279 1.00 89.00 71 ALA A CA 1
ATOM 553 C C . ALA A 1 71 ? -7.498 -3.489 7.345 1.00 89.00 71 ALA A C 1
ATOM 555 O O . ALA A 1 71 ? -7.617 -2.493 8.060 1.00 89.00 71 ALA A O 1
ATOM 556 N N . ARG A 1 72 ? -8.266 -4.570 7.496 1.00 87.88 72 ARG A N 1
ATOM 557 C CA . ARG A 1 72 ? -9.267 -4.753 8.552 1.00 87.88 72 ARG A CA 1
ATOM 558 C C . ARG A 1 72 ? -9.042 -6.090 9.248 1.00 87.88 72 ARG A C 1
ATOM 560 O O . ARG A 1 72 ? -8.945 -7.118 8.582 1.00 87.88 72 ARG A O 1
ATOM 567 N N . ALA A 1 73 ? -9.006 -6.087 10.580 1.00 87.06 73 ALA A N 1
ATOM 568 C CA . ALA A 1 73 ? -8.968 -7.324 11.355 1.00 87.06 73 ALA A CA 1
ATOM 569 C C . ALA A 1 73 ? -10.250 -8.137 11.112 1.00 87.06 73 ALA A C 1
ATOM 571 O O . ALA A 1 73 ? -11.363 -7.614 11.220 1.00 87.06 73 ALA A O 1
ATOM 572 N N . VAL A 1 74 ? -10.096 -9.415 10.784 1.00 84.31 74 VAL A N 1
ATOM 573 C CA . VAL A 1 74 ? -11.207 -10.350 10.617 1.00 84.31 74 VAL A CA 1
ATOM 574 C C . VAL A 1 74 ? -11.340 -11.129 11.915 1.00 84.31 74 VAL A C 1
ATOM 576 O O . VAL A 1 74 ? -10.721 -12.173 12.108 1.00 84.31 74 VAL A O 1
ATOM 579 N N . ASN A 1 75 ? -12.162 -10.627 12.831 1.00 64.12 75 ASN A N 1
ATOM 580 C CA . ASN A 1 75 ? -12.600 -11.455 13.946 1.00 64.12 75 ASN A CA 1
ATOM 581 C C . ASN A 1 75 ? -13.530 -12.537 13.377 1.00 64.12 75 ASN A C 1
ATOM 583 O O . ASN A 1 75 ? -14.522 -12.201 12.729 1.00 64.12 75 ASN A O 1
ATOM 587 N N . ARG A 1 76 ? -13.250 -13.826 13.621 1.00 55.50 76 ARG A N 1
ATOM 588 C CA . ARG A 1 76 ? -14.164 -14.948 13.310 1.00 55.50 76 ARG A CA 1
ATOM 589 C C . ARG A 1 76 ? -15.438 -14.916 14.182 1.00 55.50 76 ARG A C 1
ATOM 591 O O . ARG A 1 76 ? -15.756 -15.897 14.840 1.00 55.50 76 ARG A O 1
ATOM 598 N N . LEU A 1 77 ? -16.147 -13.791 14.252 1.00 46.03 77 LEU A N 1
ATOM 599 C CA . LEU A 1 77 ? -17.339 -13.627 15.094 1.00 46.03 77 LEU A CA 1
ATOM 600 C C . LEU A 1 77 ? -18.667 -13.764 14.333 1.00 46.03 77 LEU A C 1
ATOM 602 O O . LEU A 1 77 ? -19.708 -13.671 14.963 1.00 46.03 77 LEU A O 1
ATOM 606 N N . ASN A 1 78 ? -18.653 -14.047 13.025 1.00 38.97 78 ASN A N 1
ATOM 607 C CA . ASN A 1 78 ? -19.871 -14.209 12.214 1.00 38.97 78 ASN A CA 1
ATOM 608 C C . ASN A 1 78 ? -19.870 -15.505 11.380 1.00 38.97 78 ASN A C 1
ATOM 610 O O . ASN A 1 78 ? -20.102 -15.487 10.174 1.00 38.97 78 ASN A O 1
ATOM 614 N N . GLN A 1 79 ? -19.608 -16.644 12.018 1.00 35.84 79 GLN A N 1
ATOM 615 C CA . GLN A 1 79 ? -20.153 -17.919 11.542 1.00 35.84 79 GLN A CA 1
ATOM 616 C C . GLN A 1 79 ? -21.122 -18.413 12.617 1.00 35.84 79 GLN A C 1
ATOM 618 O O . GLN A 1 79 ? -20.730 -19.140 13.526 1.00 35.84 79 GLN A O 1
ATOM 623 N N . ALA A 1 80 ? -22.346 -17.889 12.552 1.00 37.84 80 ALA A N 1
ATOM 624 C CA . ALA A 1 80 ? -23.521 -18.424 13.230 1.00 37.84 80 ALA A CA 1
ATOM 625 C C . ALA A 1 80 ? -24.329 -19.242 12.219 1.00 37.84 80 ALA A C 1
ATOM 627 O O . ALA A 1 80 ? -24.346 -18.826 11.035 1.00 37.84 80 ALA A O 1
#